Protein AF-A0A382V9G8-F1 (afdb_monomer_lite)

pLDDT: mean 81.54, std 11.25, range [48.22, 96.31]

Structure (mmCIF, N/CA/C/O backbone):
data_AF-A0A382V9G8-F1
#
_entry.id   AF-A0A382V9G8-F1
#
loop_
_atom_site.group_PDB
_atom_site.id
_atom_site.type_symbol
_atom_site.label_atom_id
_atom_site.label_alt_id
_atom_site.label_comp_id
_atom_site.label_asym_id
_atom_site.label_entity_id
_atom_site.label_seq_id
_atom_site.pdbx_PDB_ins_code
_atom_site.Cartn_x
_atom_site.Cartn_y
_atom_site.Cartn_z
_atom_site.occupancy
_atom_site.B_iso_or_equiv
_atom_site.auth_seq_id
_atom_site.auth_comp_id
_atom_site.auth_asym_id
_atom_site.auth_atom_id
_atom_site.pdbx_PDB_model_num
ATOM 1 N N . MET A 1 1 ? 5.494 7.798 17.322 1.00 74.00 1 MET A N 1
ATOM 2 C CA . MET A 1 1 ? 4.205 8.462 16.999 1.00 74.00 1 MET A CA 1
ATOM 3 C C . MET A 1 1 ? 3.868 8.246 15.516 1.00 74.00 1 MET A C 1
ATOM 5 O O . MET A 1 1 ? 4.787 8.251 14.703 1.00 74.00 1 MET A O 1
ATOM 9 N N . ARG A 1 2 ? 2.597 8.027 15.138 1.00 88.25 2 ARG A N 1
ATOM 10 C CA . ARG A 1 2 ? 2.171 7.776 13.736 1.00 88.25 2 ARG A CA 1
ATOM 11 C C . ARG A 1 2 ? 2.111 9.073 12.904 1.00 88.25 2 ARG A C 1
ATOM 13 O O . ARG A 1 2 ? 1.053 9.487 12.441 1.00 88.25 2 ARG A O 1
ATOM 20 N N . THR A 1 3 ? 3.253 9.735 12.738 1.00 96.31 3 THR A N 1
ATOM 21 C CA . THR A 1 3 ? 3.374 11.019 12.025 1.00 96.31 3 THR A CA 1
ATOM 22 C C . THR A 1 3 ? 3.252 10.865 10.499 1.00 96.31 3 THR A C 1
ATOM 24 O O . THR A 1 3 ? 3.219 9.756 9.958 1.00 96.31 3 THR A O 1
ATOM 27 N N . LYS A 1 4 ? 3.204 11.986 9.760 1.00 95.00 4 LYS A N 1
ATOM 28 C CA . LYS A 1 4 ? 3.256 11.986 8.281 1.00 95.00 4 LYS A CA 1
ATOM 29 C C . LYS A 1 4 ? 4.530 11.312 7.754 1.00 95.00 4 LYS A C 1
ATOM 31 O O . LYS A 1 4 ? 4.445 10.511 6.827 1.00 95.00 4 LYS A O 1
ATOM 36 N N . ALA A 1 5 ? 5.679 11.595 8.372 1.00 95.69 5 ALA A N 1
ATOM 37 C CA . ALA A 1 5 ? 6.953 10.961 8.036 1.00 95.69 5 ALA A CA 1
ATOM 38 C C . ALA A 1 5 ? 6.901 9.443 8.262 1.00 95.69 5 ALA A C 1
ATOM 40 O O . ALA A 1 5 ? 7.270 8.677 7.377 1.00 95.69 5 ALA A O 1
ATOM 41 N N . TRP A 1 6 ? 6.332 9.004 9.392 1.00 95.69 6 TRP A N 1
ATOM 42 C CA . TRP A 1 6 ? 6.145 7.579 9.667 1.00 95.69 6 TRP A CA 1
ATOM 43 C C . TRP A 1 6 ? 5.282 6.897 8.596 1.00 95.69 6 TRP A C 1
ATOM 45 O O . TRP A 1 6 ? 5.654 5.839 8.098 1.00 95.69 6 TRP A O 1
ATOM 55 N N . ARG A 1 7 ? 4.168 7.519 8.179 1.00 92.19 7 ARG A N 1
ATOM 56 C CA . ARG A 1 7 ? 3.305 6.981 7.110 1.00 92.19 7 ARG A CA 1
ATOM 57 C C . ARG A 1 7 ? 4.039 6.853 5.772 1.00 92.19 7 ARG A C 1
ATOM 59 O O . ARG A 1 7 ? 3.914 5.813 5.134 1.00 92.19 7 ARG A O 1
ATOM 66 N N . ARG A 1 8 ? 4.827 7.862 5.377 1.00 95.50 8 ARG A N 1
ATOM 67 C CA . ARG A 1 8 ? 5.665 7.813 4.160 1.00 95.50 8 ARG A CA 1
ATOM 68 C C . ARG A 1 8 ? 6.675 6.670 4.217 1.00 95.50 8 ARG A C 1
ATOM 70 O O . ARG A 1 8 ? 6.752 5.881 3.285 1.00 95.50 8 ARG A O 1
ATOM 77 N N . HIS A 1 9 ? 7.357 6.520 5.348 1.00 94.94 9 HIS A N 1
ATOM 78 C CA . HIS A 1 9 ? 8.320 5.442 5.538 1.00 94.94 9 HIS A CA 1
ATOM 79 C C . HIS A 1 9 ? 7.671 4.047 5.481 1.00 94.94 9 HIS A C 1
ATOM 81 O O . HIS A 1 9 ? 8.201 3.135 4.848 1.00 94.94 9 HIS A O 1
ATOM 87 N N . GLN A 1 10 ? 6.495 3.862 6.100 1.00 94.25 10 GLN A N 1
ATOM 88 C CA . GLN A 1 10 ? 5.760 2.593 5.988 1.00 94.25 10 GLN A CA 1
ATOM 89 C C . GLN A 1 10 ? 5.363 2.289 4.541 1.00 94.25 10 GLN A C 1
ATOM 91 O O . GLN A 1 10 ? 5.416 1.136 4.113 1.00 94.25 10 GLN A O 1
ATOM 96 N N . GLU A 1 11 ? 4.975 3.317 3.792 1.00 94.25 11 GLU A N 1
ATOM 97 C CA . GLU A 1 11 ? 4.601 3.199 2.388 1.00 94.25 11 GLU A CA 1
ATOM 98 C C . GLU A 1 11 ? 5.792 2.784 1.511 1.00 94.25 11 GLU A C 1
ATOM 100 O O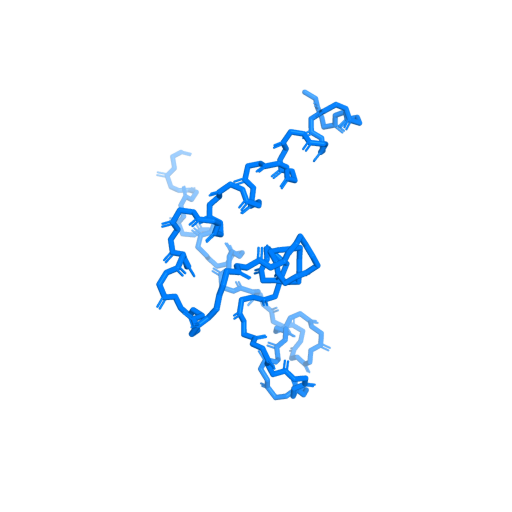 . GLU A 1 11 ? 5.702 1.830 0.736 1.00 94.25 11 GLU A O 1
ATOM 105 N N . GLU A 1 12 ? 6.949 3.415 1.706 1.00 95.31 12 GLU A N 1
ATOM 106 C CA . GLU A 1 12 ? 8.209 3.030 1.058 1.00 95.31 12 GLU A CA 1
ATOM 107 C C . GLU A 1 12 ? 8.607 1.590 1.386 1.00 95.31 12 GLU A C 1
ATOM 109 O O . GLU A 1 12 ? 8.992 0.832 0.494 1.00 95.31 12 GLU A O 1
ATOM 114 N N . LYS A 1 13 ? 8.468 1.176 2.651 1.00 94.75 13 LYS A N 1
ATOM 115 C CA . LYS A 1 13 ? 8.775 -0.192 3.083 1.00 94.75 13 LYS A CA 1
ATOM 116 C C . LYS A 1 13 ? 7.911 -1.226 2.355 1.00 94.75 13 LYS A C 1
ATOM 118 O O . LYS A 1 13 ? 8.434 -2.255 1.926 1.00 94.75 13 LYS A O 1
ATOM 123 N N . LYS A 1 14 ? 6.609 -0.961 2.185 1.00 92.00 14 LYS A N 1
ATOM 124 C CA . LYS A 1 14 ? 5.698 -1.847 1.436 1.00 92.00 14 LYS A CA 1
ATOM 125 C C . LYS A 1 14 ? 6.102 -1.959 -0.031 1.00 92.00 14 LYS A C 1
ATOM 127 O O . LYS A 1 14 ? 6.207 -3.072 -0.538 1.00 92.00 14 LYS A O 1
ATOM 132 N N . LYS A 1 15 ? 6.385 -0.832 -0.690 1.00 93.19 15 LYS A N 1
ATOM 133 C CA . LYS A 1 15 ? 6.834 -0.813 -2.093 1.00 93.19 15 LYS A CA 1
ATOM 134 C C . LYS A 1 15 ? 8.164 -1.544 -2.274 1.00 93.19 15 LYS A C 1
ATOM 136 O O . LYS A 1 15 ? 8.283 -2.366 -3.174 1.00 93.19 15 LYS A O 1
ATOM 141 N N . ARG A 1 16 ? 9.125 -1.335 -1.368 1.00 93.25 16 ARG A N 1
ATOM 142 C CA . ARG A 1 16 ? 10.414 -2.045 -1.372 1.00 93.25 16 ARG A CA 1
ATOM 143 C C . ARG A 1 16 ? 10.239 -3.557 -1.247 1.00 93.25 16 ARG A C 1
ATOM 145 O O . ARG A 1 16 ? 10.918 -4.305 -1.939 1.00 93.25 16 ARG A O 1
ATOM 152 N N . LYS A 1 17 ? 9.315 -4.006 -0.391 1.00 90.69 17 LYS A N 1
ATOM 153 C CA . LYS A 1 17 ? 8.981 -5.429 -0.265 1.00 90.69 17 LYS A CA 1
ATOM 154 C C . LYS A 1 17 ? 8.419 -5.994 -1.570 1.00 90.69 17 LYS A C 1
ATOM 156 O O . LYS A 1 17 ? 8.794 -7.092 -1.947 1.00 90.69 17 LYS A O 1
ATOM 161 N N . VAL A 1 18 ? 7.556 -5.251 -2.263 1.00 89.81 18 VAL A N 1
ATOM 162 C CA . VAL A 1 18 ? 7.021 -5.684 -3.562 1.00 89.81 18 VAL A CA 1
ATOM 163 C C . VAL A 1 18 ? 8.132 -5.867 -4.583 1.00 89.81 18 VAL A C 1
ATOM 165 O O . VAL A 1 18 ? 8.191 -6.921 -5.199 1.00 89.81 18 VAL A O 1
ATOM 168 N N . VAL A 1 19 ? 9.014 -4.876 -4.726 1.00 88.88 19 VAL A N 1
ATOM 169 C CA . VAL A 1 19 ? 10.148 -4.971 -5.657 1.00 88.88 19 VAL A CA 1
ATOM 170 C C . VAL A 1 19 ? 11.013 -6.179 -5.311 1.00 88.88 19 VAL A C 1
ATOM 172 O O . VAL A 1 19 ? 11.344 -6.946 -6.192 1.00 88.88 19 VAL A O 1
ATOM 175 N N . LYS A 1 20 ? 11.309 -6.419 -4.029 1.00 88.25 20 LYS A N 1
ATOM 176 C CA . LYS A 1 20 ? 12.126 -7.567 -3.614 1.00 88.25 20 LYS A CA 1
ATOM 177 C C . LYS A 1 20 ? 11.450 -8.926 -3.855 1.00 88.25 20 LYS A C 1
ATOM 179 O O . LYS A 1 20 ? 12.088 -9.843 -4.359 1.00 88.25 20 LYS A O 1
ATOM 184 N N . ASP A 1 21 ? 10.197 -9.077 -3.432 1.00 85.38 21 ASP A N 1
ATOM 185 C CA . ASP A 1 21 ? 9.530 -10.384 -3.351 1.00 85.38 21 ASP A CA 1
ATOM 186 C C . ASP A 1 21 ? 8.790 -10.753 -4.651 1.00 85.38 21 ASP A C 1
ATOM 188 O O . ASP A 1 21 ? 8.514 -11.927 -4.890 1.00 85.38 21 ASP A O 1
ATOM 192 N N . TYR A 1 22 ? 8.443 -9.762 -5.480 1.00 77.12 22 TYR A N 1
ATOM 193 C CA . TYR A 1 22 ? 7.628 -9.928 -6.690 1.00 77.12 22 TYR A CA 1
ATOM 194 C C . TYR A 1 22 ? 8.333 -9.447 -7.964 1.00 77.12 22 TYR A C 1
ATOM 196 O O . TYR A 1 22 ? 7.664 -9.301 -8.982 1.00 77.12 22 TYR A O 1
ATOM 204 N N . ASP A 1 23 ? 9.649 -9.222 -7.933 1.00 71.06 23 ASP A N 1
ATOM 205 C CA . ASP A 1 23 ? 10.446 -8.841 -9.111 1.00 71.06 23 ASP A CA 1
ATOM 206 C C . ASP A 1 23 ? 10.199 -9.789 -10.295 1.00 71.06 23 ASP A C 1
ATOM 208 O O . ASP A 1 23 ? 9.844 -9.380 -11.391 1.00 71.06 23 ASP A O 1
ATOM 212 N N . LYS A 1 24 ? 10.237 -11.096 -10.011 1.00 71.31 24 LYS A N 1
ATOM 213 C CA . LYS A 1 24 ? 10.058 -12.187 -10.983 1.00 71.31 24 LYS A CA 1
ATOM 214 C C . LYS A 1 24 ? 8.597 -12.528 -11.284 1.00 71.31 24 LYS A C 1
ATOM 216 O O . LYS A 1 24 ? 8.320 -13.509 -11.964 1.00 71.31 24 LYS A O 1
ATOM 221 N N . TRP A 1 25 ? 7.652 -11.799 -10.692 1.00 72.56 25 TRP A N 1
ATOM 222 C CA . TRP A 1 25 ? 6.221 -12.061 -10.874 1.00 72.56 25 TRP A CA 1
ATOM 223 C C . TRP A 1 25 ? 5.684 -11.455 -12.174 1.00 72.56 25 TRP A C 1
ATOM 225 O O . TRP A 1 25 ? 4.562 -11.749 -12.581 1.00 72.56 25 TRP A O 1
ATOM 235 N N . TRP A 1 26 ? 6.475 -10.588 -12.795 1.00 72.56 26 TRP A N 1
ATOM 236 C CA . TRP A 1 26 ? 6.152 -9.885 -14.021 1.00 72.56 26 TRP A CA 1
ATOM 237 C C . TRP A 1 26 ? 7.007 -10.451 -15.156 1.00 72.56 26 TRP A C 1
ATOM 239 O O . TRP A 1 26 ? 8.156 -10.826 -14.945 1.00 72.56 26 TRP A O 1
ATOM 249 N N . TRP A 1 27 ? 6.440 -10.510 -16.360 1.00 75.12 27 TRP A N 1
ATOM 250 C CA . TRP A 1 27 ? 7.191 -10.834 -17.579 1.00 75.12 27 TRP A CA 1
ATOM 251 C C . TRP A 1 27 ? 8.023 -9.640 -18.083 1.00 75.12 27 TRP A C 1
ATOM 253 O O . TRP A 1 27 ? 8.841 -9.800 -18.980 1.00 75.12 27 TRP A O 1
ATOM 263 N N . GLU A 1 28 ? 7.815 -8.458 -17.497 1.00 81.44 28 GLU A N 1
ATOM 264 C CA . GLU A 1 28 ? 8.432 -7.179 -17.852 1.00 81.44 28 GLU A CA 1
ATOM 265 C C . GLU A 1 28 ? 8.850 -6.424 -16.584 1.00 81.44 28 GLU A C 1
ATOM 267 O O . GLU A 1 28 ? 8.324 -6.686 -15.498 1.00 81.44 28 GLU A O 1
ATOM 272 N N . ASP A 1 29 ? 9.733 -5.434 -16.728 1.00 83.38 29 ASP A N 1
ATOM 273 C CA . ASP A 1 29 ? 10.165 -4.601 -15.607 1.00 83.38 29 ASP A CA 1
ATOM 274 C C . ASP A 1 29 ? 8.976 -3.882 -14.936 1.00 83.38 29 ASP A C 1
ATOM 276 O O . ASP A 1 29 ? 8.159 -3.219 -15.595 1.00 83.38 29 ASP A O 1
ATOM 280 N N . PRO A 1 30 ? 8.844 -3.964 -13.598 1.00 85.69 30 PRO A N 1
ATOM 281 C CA . PRO A 1 30 ? 7.676 -3.441 -12.920 1.00 85.69 30 PRO A CA 1
ATOM 282 C C . PRO A 1 30 ? 7.646 -1.907 -12.909 1.00 85.69 30 PRO A C 1
ATOM 284 O O . PRO A 1 30 ? 8.396 -1.251 -12.187 1.00 85.69 30 PRO A O 1
ATOM 287 N N . SER A 1 31 ? 6.689 -1.308 -13.624 1.00 89.19 31 SER A N 1
ATOM 288 C CA . SER A 1 31 ? 6.448 0.137 -13.549 1.00 89.19 31 SER A CA 1
ATOM 289 C C . SER A 1 31 ? 6.087 0.598 -12.121 1.00 89.19 31 SER A C 1
ATOM 291 O O . SER A 1 31 ? 5.435 -0.138 -11.363 1.00 89.19 31 SER A O 1
ATOM 293 N N . PRO A 1 32 ? 6.390 1.858 -11.742 1.00 90.12 32 PRO A N 1
ATOM 294 C CA . PRO A 1 32 ? 6.062 2.390 -10.414 1.00 90.12 32 PRO A CA 1
ATOM 295 C C . PRO A 1 32 ? 4.576 2.267 -10.041 1.00 90.12 32 PRO A C 1
ATOM 297 O O . PRO A 1 32 ? 4.227 2.076 -8.871 1.00 90.12 32 PRO A O 1
ATOM 300 N N . ARG A 1 33 ? 3.684 2.333 -11.039 1.00 89.00 33 ARG A N 1
ATOM 301 C CA . ARG A 1 33 ? 2.238 2.147 -10.859 1.00 89.00 33 ARG A CA 1
ATOM 302 C C . ARG A 1 33 ? 1.896 0.711 -10.459 1.00 89.00 33 ARG A C 1
ATOM 304 O O . ARG A 1 33 ? 1.065 0.517 -9.570 1.00 89.00 33 ARG A O 1
ATOM 311 N N . MET A 1 34 ? 2.524 -0.283 -11.087 1.00 87.94 34 MET A N 1
ATOM 312 C CA . MET A 1 34 ? 2.309 -1.697 -10.759 1.00 87.94 34 MET A CA 1
ATOM 313 C C . MET A 1 34 ? 2.802 -2.017 -9.349 1.00 87.94 34 MET A C 1
ATOM 315 O O . MET A 1 34 ? 2.059 -2.618 -8.567 1.00 87.94 34 MET A O 1
ATOM 319 N N . VAL A 1 35 ? 3.985 -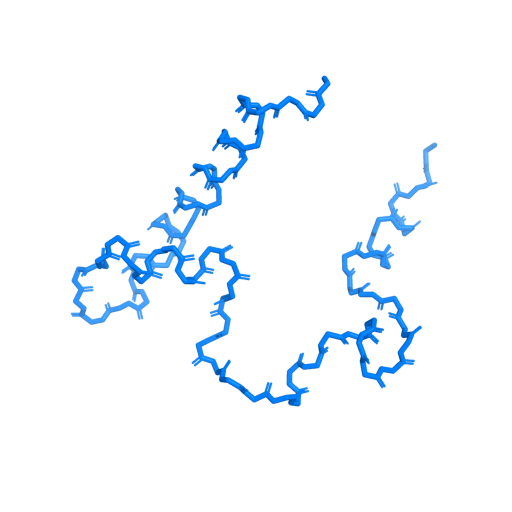1.512 -8.983 1.00 90.62 35 VAL A N 1
ATOM 320 C CA . VAL A 1 35 ? 4.530 -1.638 -7.621 1.00 90.62 35 VAL A CA 1
ATOM 321 C C . VAL A 1 35 ? 3.569 -1.035 -6.594 1.00 90.62 35 VAL A C 1
ATOM 323 O O . VAL A 1 35 ? 3.244 -1.680 -5.596 1.00 90.62 35 VAL A O 1
ATOM 326 N N . GLY A 1 36 ? 3.059 0.173 -6.854 1.00 90.25 36 GLY A N 1
ATOM 327 C CA . GLY A 1 36 ? 2.084 0.833 -5.984 1.00 90.25 36 GLY A CA 1
ATOM 328 C C . GLY A 1 36 ? 0.792 0.029 -5.813 1.00 90.25 36 GLY A C 1
ATOM 329 O O . GLY A 1 36 ? 0.328 -0.156 -4.689 1.00 90.25 36 GLY A O 1
ATOM 330 N N . LYS A 1 37 ? 0.232 -0.511 -6.902 1.00 87.38 37 LYS A N 1
ATOM 331 C CA . LYS A 1 37 ? -0.992 -1.326 -6.841 1.00 87.38 37 LYS A CA 1
ATOM 332 C C . LYS A 1 37 ? -0.775 -2.604 -6.026 1.00 87.38 37 LYS A C 1
ATOM 334 O O . LYS A 1 37 ? -1.549 -2.878 -5.111 1.00 87.38 37 LYS A O 1
ATOM 339 N N . LYS A 1 38 ? 0.302 -3.345 -6.303 1.00 86.69 38 LYS A N 1
ATOM 340 C CA . LYS A 1 38 ? 0.631 -4.604 -5.615 1.00 86.69 38 LYS A CA 1
ATOM 341 C C . LYS A 1 38 ? 0.956 -4.391 -4.128 1.00 86.69 38 LYS A C 1
ATOM 343 O O . LYS A 1 38 ? 0.633 -5.249 -3.310 1.00 86.69 38 LYS A O 1
ATOM 348 N N . ALA A 1 39 ? 1.534 -3.241 -3.763 1.00 89.44 39 ALA A N 1
ATOM 349 C CA . ALA A 1 39 ? 1.859 -2.895 -2.374 1.00 89.44 39 ALA A CA 1
ATOM 350 C C . ALA A 1 39 ? 0.618 -2.773 -1.475 1.00 89.44 39 ALA A C 1
ATOM 352 O O . ALA A 1 39 ? 0.700 -3.034 -0.271 1.00 89.44 39 ALA A O 1
ATOM 353 N N . HIS A 1 40 ? -0.526 -2.400 -2.050 1.00 85.25 40 HIS A N 1
ATOM 354 C CA . HIS A 1 40 ? -1.800 -2.307 -1.337 1.00 85.25 40 HIS A CA 1
ATOM 355 C C . HIS A 1 40 ? -2.700 -3.518 -1.56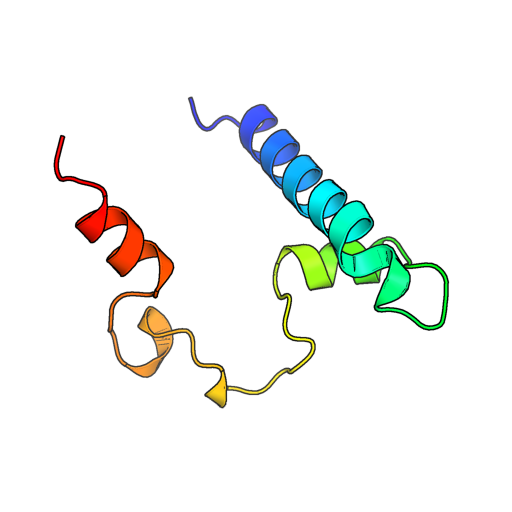4 1.00 85.25 40 HIS A C 1
ATOM 357 O O . HIS A 1 40 ? -3.382 -3.950 -0.636 1.00 85.25 40 HIS A O 1
ATOM 363 N N . THR A 1 41 ? -2.664 -4.080 -2.771 1.00 80.50 41 THR A N 1
ATOM 364 C CA . THR A 1 41 ? -3.532 -5.179 -3.187 1.00 80.50 41 THR A CA 1
ATOM 365 C C . THR A 1 41 ? -2.699 -6.227 -3.932 1.00 80.50 41 THR A C 1
ATOM 367 O O . THR A 1 41 ? -2.560 -6.158 -5.154 1.00 80.50 41 THR A O 1
ATOM 370 N N . PRO A 1 42 ? -2.119 -7.211 -3.216 1.00 74.94 42 PRO A N 1
ATOM 371 C CA . PRO A 1 42 ? -1.270 -8.234 -3.830 1.00 74.94 42 PRO A CA 1
ATOM 372 C C . PRO A 1 42 ? -2.005 -9.110 -4.855 1.00 74.94 42 PRO A C 1
ATOM 374 O O . PRO A 1 42 ? -1.407 -9.564 -5.832 1.00 74.94 42 PRO A O 1
ATOM 377 N N . ALA A 1 43 ? -3.304 -9.336 -4.657 1.00 75.00 43 ALA A N 1
ATOM 378 C CA . ALA A 1 43 ? -4.149 -9.998 -5.639 1.00 75.00 43 ALA A CA 1
ATOM 379 C C . ALA A 1 43 ? -4.563 -8.991 -6.723 1.00 75.00 43 ALA A C 1
ATOM 381 O O . ALA A 1 43 ? -5.228 -7.999 -6.441 1.00 75.00 43 ALA A O 1
ATOM 382 N N . MET A 1 44 ? -4.201 -9.250 -7.981 1.00 70.94 44 MET A N 1
ATOM 383 C CA . MET A 1 44 ? -4.555 -8.386 -9.120 1.00 70.94 44 MET A CA 1
ATOM 384 C C . MET A 1 44 ? -6.001 -8.594 -9.604 1.00 70.94 44 MET A C 1
ATOM 386 O O . MET A 1 44 ? -6.329 -8.256 -10.736 1.00 70.94 44 MET A O 1
ATOM 390 N N . CYS A 1 45 ? -6.877 -9.134 -8.757 1.00 70.00 45 CYS A N 1
ATOM 391 C CA . CYS A 1 45 ? -8.293 -9.300 -9.048 1.00 70.00 45 CYS A CA 1
ATOM 392 C C . CYS A 1 45 ? -9.103 -8.118 -8.500 1.00 70.00 45 CYS A C 1
ATOM 394 O O . CYS A 1 45 ? -8.835 -7.604 -7.415 1.00 70.00 45 CYS A O 1
ATOM 396 N N . SER A 1 46 ? -10.139 -7.718 -9.229 1.00 64.50 46 SER A N 1
ATOM 397 C CA . SER A 1 46 ? -11.152 -6.760 -8.770 1.00 64.50 46 SER A CA 1
ATOM 398 C C . SER A 1 46 ? -12.341 -7.443 -8.087 1.00 64.50 46 SER A C 1
ATOM 400 O O . SER A 1 46 ? -13.330 -6.776 -7.784 1.00 64.50 46 SER A O 1
ATOM 402 N N . CYS A 1 47 ? -12.289 -8.765 -7.871 1.00 62.34 47 CYS A N 1
ATOM 403 C CA . CYS A 1 47 ? -13.469 -9.502 -7.444 1.00 62.34 47 CYS A CA 1
ATOM 404 C C . CYS A 1 47 ? -13.911 -9.071 -6.040 1.00 62.34 47 CYS A C 1
ATOM 406 O O . CYS A 1 47 ? -13.120 -8.953 -5.101 1.00 62.34 47 CYS A O 1
ATOM 408 N N . HIS A 1 48 ? -15.217 -8.871 -5.887 1.00 59.72 48 HIS A N 1
ATOM 409 C CA . HIS A 1 48 ? -15.826 -8.622 -4.583 1.00 59.72 48 HIS A CA 1
ATOM 410 C C . HIS A 1 48 ? -15.699 -9.844 -3.654 1.00 59.72 48 HIS A C 1
ATOM 412 O O . HIS A 1 48 ? -15.782 -9.697 -2.438 1.00 59.72 48 HIS A O 1
ATOM 418 N N . MET A 1 49 ? -15.457 -11.033 -4.222 1.00 61.69 49 MET A N 1
ATOM 419 C CA . MET A 1 49 ? -15.406 -12.320 -3.523 1.00 61.69 49 MET A CA 1
ATOM 420 C C . MET A 1 49 ? -14.141 -12.517 -2.677 1.00 61.69 49 MET A C 1
ATOM 422 O O . MET A 1 49 ? -14.208 -13.186 -1.654 1.00 61.69 49 MET A O 1
ATOM 426 N N . CYS A 1 50 ? -13.004 -11.902 -3.041 1.00 63.47 50 CYS A N 1
ATOM 427 C CA . CYS A 1 50 ? -11.778 -11.937 -2.225 1.00 63.47 50 CYS A CA 1
ATOM 428 C C . CYS A 1 50 ? -11.935 -11.145 -0.908 1.00 63.47 50 CYS A C 1
ATOM 430 O O . CYS A 1 50 ? -11.106 -11.253 -0.010 1.00 63.47 50 CYS A O 1
ATOM 432 N N . GLY A 1 51 ? -13.036 -10.393 -0.781 1.00 64.50 51 GLY A N 1
ATOM 433 C CA . GLY A 1 51 ? -13.799 -10.329 0.457 1.00 64.50 51 GLY A CA 1
ATOM 434 C C . GLY A 1 51 ? -13.026 -9.859 1.680 1.00 64.50 51 GLY A C 1
ATOM 435 O O . GLY A 1 51 ? -12.621 -10.670 2.499 1.00 64.50 51 GLY A O 1
ATOM 436 N N . ASN A 1 52 ? -12.866 -8.544 1.861 1.00 71.94 52 ASN A N 1
ATOM 437 C CA . ASN A 1 52 ? -12.467 -8.019 3.167 1.00 71.94 52 ASN A CA 1
ATOM 438 C C . ASN A 1 52 ? -13.505 -8.481 4.213 1.00 71.94 52 ASN A C 1
ATOM 440 O O . ASN A 1 52 ? -14.648 -8.011 4.132 1.00 71.94 52 ASN A O 1
ATOM 444 N N . PRO A 1 53 ? -13.142 -9.332 5.197 1.00 79.12 53 PRO A N 1
ATOM 445 C CA . PRO A 1 53 ? -14.128 -9.897 6.110 1.00 79.12 53 PRO A CA 1
ATOM 446 C C . PRO A 1 53 ? -14.898 -8.854 6.908 1.00 79.12 53 PRO A C 1
ATOM 448 O O . PRO A 1 53 ? -16.102 -8.997 7.121 1.00 79.12 53 PRO A O 1
ATOM 451 N N . ARG A 1 54 ? -14.245 -7.729 7.218 1.00 79.06 54 ARG A N 1
ATOM 452 C CA . ARG A 1 54 ? -14.883 -6.590 7.883 1.00 79.06 54 ARG A CA 1
ATOM 453 C C . ARG A 1 54 ? -15.998 -5.972 7.049 1.00 79.06 54 ARG A C 1
ATOM 455 O O . ARG A 1 54 ? -16.982 -5.507 7.611 1.00 79.06 54 ARG A O 1
ATOM 462 N N . LYS A 1 55 ? -15.838 -5.945 5.723 1.00 74.06 55 LYS A N 1
ATOM 463 C CA . LYS A 1 55 ? -16.770 -5.285 4.802 1.00 74.06 55 LYS A CA 1
ATOM 464 C C . LYS A 1 55 ? -17.986 -6.153 4.487 1.00 74.06 55 LYS A C 1
ATOM 466 O O . LYS A 1 55 ? -19.085 -5.619 4.421 1.00 74.06 55 LYS A O 1
ATOM 471 N N . TYR A 1 56 ? -17.787 -7.452 4.269 1.00 81.62 56 TYR A N 1
ATOM 472 C CA . TYR A 1 56 ? -18.843 -8.317 3.729 1.00 81.62 56 TYR A CA 1
ATOM 473 C C . TYR A 1 56 ? -19.502 -9.215 4.777 1.00 81.62 56 TYR A C 1
ATOM 4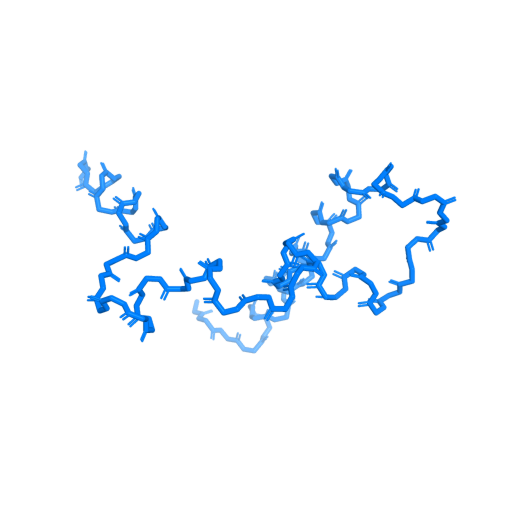75 O O . TYR A 1 56 ? -20.705 -9.432 4.701 1.00 81.62 56 TYR A O 1
ATOM 483 N N . TRP A 1 57 ? -18.750 -9.675 5.780 1.00 82.88 57 TRP A N 1
ATOM 484 C CA . TRP A 1 57 ? -19.253 -10.600 6.808 1.00 82.88 57 TRP A CA 1
ATOM 485 C C . TRP A 1 57 ? -19.278 -9.981 8.209 1.00 82.88 57 TRP A C 1
ATOM 487 O O . TRP A 1 57 ? -19.740 -10.605 9.154 1.00 82.88 57 TRP A O 1
ATOM 497 N N . LYS A 1 58 ? -18.801 -8.733 8.354 1.00 86.50 58 LYS A N 1
ATOM 498 C CA . LYS A 1 58 ? -18.581 -8.051 9.646 1.00 86.50 58 LYS A CA 1
ATOM 499 C C . LYS A 1 58 ? -17.657 -8.837 10.590 1.00 86.50 58 LYS A C 1
ATOM 501 O O . LYS A 1 58 ? -17.643 -8.606 11.797 1.00 86.50 58 LYS A O 1
ATOM 506 N N . GLU A 1 59 ? -16.825 -9.709 10.031 1.00 87.44 59 GLU A N 1
ATOM 507 C CA . GLU A 1 59 ? -15.889 -10.557 10.763 1.00 87.44 59 GLU A CA 1
ATOM 508 C C . GLU A 1 59 ? -14.492 -9.935 10.846 1.00 87.44 59 GLU A C 1
ATOM 510 O O . GLU A 1 59 ? -14.140 -9.014 10.102 1.00 87.44 59 GLU A O 1
ATOM 515 N N . LYS A 1 60 ? -13.665 -10.455 11.758 1.00 84.81 60 LYS A N 1
ATOM 516 C CA . LYS A 1 60 ? -12.265 -10.038 11.894 1.00 84.81 60 LYS A CA 1
ATOM 517 C C . LYS A 1 60 ? -11.454 -10.476 10.672 1.00 84.81 60 LYS A C 1
ATOM 519 O O . LYS A 1 60 ? -11.557 -11.607 10.201 1.00 84.81 60 LYS A O 1
ATOM 524 N N . THR A 1 61 ? -10.585 -9.593 10.196 1.00 82.56 61 THR A N 1
ATOM 525 C CA . THR A 1 61 ? -9.579 -9.912 9.177 1.00 82.56 61 THR A CA 1
ATOM 526 C C . THR A 1 61 ? -8.561 -10.932 9.699 1.00 82.56 61 THR A C 1
ATOM 528 O O . THR A 1 61 ? -8.358 -11.084 10.907 1.00 82.56 61 THR A O 1
ATOM 531 N N . ILE A 1 62 ? -7.852 -11.612 8.790 1.00 80.38 62 ILE A N 1
ATOM 532 C CA . ILE A 1 62 ? -6.792 -12.560 9.169 1.00 80.38 62 ILE A CA 1
ATOM 533 C C . ILE A 1 62 ? -5.669 -11.885 9.974 1.00 80.38 62 ILE A C 1
ATOM 535 O O . ILE A 1 62 ? -5.087 -12.507 10.860 1.00 80.38 62 ILE A O 1
ATOM 539 N N . GLN A 1 63 ? -5.380 -10.606 9.711 1.00 79.06 63 GLN A N 1
ATOM 540 C CA . GLN A 1 63 ? -4.391 -9.825 10.453 1.00 79.06 63 GLN A CA 1
ATOM 541 C C . GLN A 1 63 ? -4.845 -9.561 11.892 1.00 79.06 63 GLN A C 1
ATOM 543 O O . GLN A 1 63 ? -4.046 -9.710 12.812 1.00 79.06 63 GLN A O 1
ATOM 548 N N . GLU A 1 64 ? -6.116 -9.211 12.092 1.00 85.06 64 GLU A N 1
ATOM 549 C CA . GLU A 1 64 ? -6.689 -8.982 13.425 1.00 85.06 64 GLU A CA 1
ATOM 550 C C . GLU A 1 64 ? -6.690 -10.267 14.252 1.00 85.06 64 GLU A C 1
ATOM 552 O O . GLU A 1 64 ? -6.205 -10.264 15.381 1.00 85.06 64 GLU A O 1
ATOM 557 N N . ARG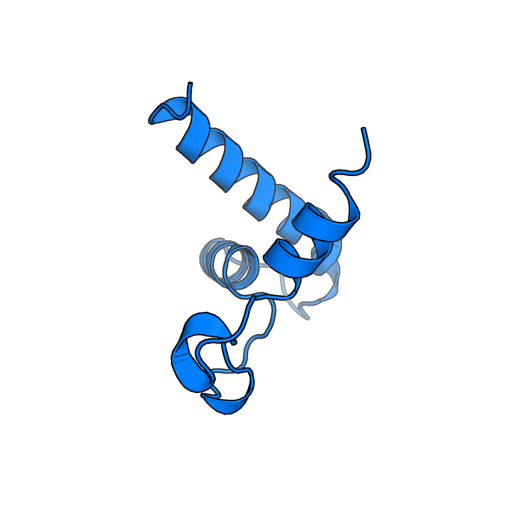 A 1 65 ? -7.115 -11.388 13.654 1.00 88.56 65 ARG A N 1
ATOM 558 C CA . ARG A 1 65 ? -7.054 -12.710 14.298 1.00 88.56 65 ARG A CA 1
ATOM 559 C C . ARG A 1 65 ? -5.630 -13.084 14.716 1.00 88.56 65 ARG A C 1
ATOM 561 O O . ARG A 1 65 ? -5.424 -13.573 15.820 1.00 88.56 65 ARG A O 1
ATOM 568 N N . ARG A 1 66 ? -4.640 -12.832 13.849 1.00 83.38 66 ARG A N 1
ATOM 569 C CA . ARG A 1 66 ? -3.222 -13.098 14.151 1.00 83.38 66 ARG A CA 1
ATOM 570 C C . ARG A 1 66 ? -2.686 -12.210 15.271 1.00 83.38 66 ARG A C 1
ATOM 572 O O . ARG A 1 66 ? -1.900 -12.684 16.083 1.00 83.38 66 ARG A O 1
ATOM 579 N N . ASN A 1 67 ? -3.099 -10.946 15.328 1.00 86.88 67 ASN A N 1
ATOM 580 C CA . ASN A 1 67 ? -2.664 -10.022 16.374 1.00 86.88 67 ASN A CA 1
ATOM 581 C C . ASN A 1 67 ? -3.230 -10.409 17.754 1.00 86.88 67 ASN A C 1
ATOM 583 O O . ASN A 1 67 ? -2.526 -10.319 18.756 1.00 86.88 67 ASN A O 1
ATOM 587 N N . GLU A 1 68 ? -4.468 -10.907 17.793 1.00 86.25 68 GLU A N 1
ATOM 588 C CA . GLU A 1 68 ? -5.094 -11.456 19.006 1.00 86.25 68 GLU A CA 1
ATOM 589 C C . GLU A 1 68 ? -4.438 -12.761 19.469 1.00 86.25 68 GLU A C 1
ATOM 591 O O . GLU A 1 68 ? -4.203 -12.960 20.656 1.00 86.25 68 GLU A O 1
ATOM 596 N N . SER A 1 69 ? -4.060 -13.650 18.546 1.00 74.75 69 SER A N 1
ATOM 597 C CA . SER A 1 69 ? -3.290 -14.841 18.935 1.00 74.75 69 SER A C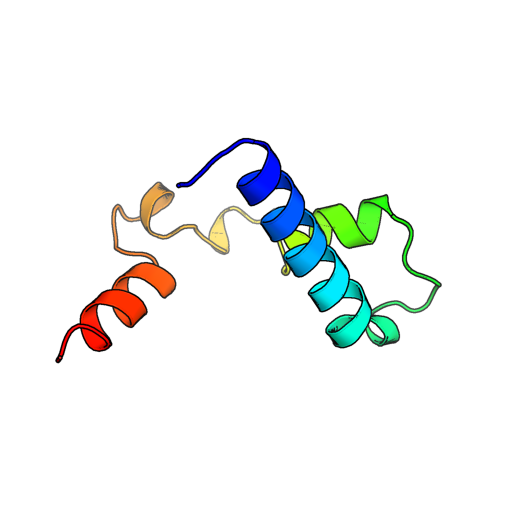A 1
ATOM 598 C C . SER A 1 69 ? -1.886 -14.505 19.453 1.00 74.75 69 SER A C 1
ATOM 600 O O . SER A 1 69 ? -1.329 -15.272 20.230 1.00 74.75 69 SER A O 1
ATOM 602 N N . ASN A 1 70 ? -1.322 -13.364 19.039 1.00 67.12 70 ASN A N 1
ATOM 603 C CA . ASN A 1 70 ? 0.009 -12.903 19.447 1.00 67.12 70 ASN A CA 1
ATOM 604 C C . ASN A 1 70 ? 0.010 -12.066 20.737 1.00 67.12 70 ASN A C 1
ATOM 606 O O . ASN A 1 70 ? 1.070 -11.606 21.149 1.00 67.12 70 ASN A O 1
ATOM 610 N N . THR A 1 71 ? -1.143 -11.849 21.376 1.00 56.53 71 THR A N 1
ATOM 611 C CA . THR A 1 71 ? -1.272 -11.057 22.618 1.00 56.53 71 THR A CA 1
ATOM 612 C C . THR A 1 71 ? -1.181 -11.918 23.887 1.00 56.53 71 THR A C 1
ATOM 614 O O . THR A 1 71 ? -1.769 -11.594 24.910 1.00 56.53 71 THR A O 1
ATOM 617 N N . ARG A 1 72 ? -0.421 -13.021 23.837 1.00 54.84 72 ARG A N 1
ATOM 618 C CA . ARG A 1 72 ? -0.046 -13.829 25.015 1.00 54.84 72 ARG A CA 1
ATOM 619 C C . ARG A 1 72 ? 1.344 -13.451 25.548 1.00 54.84 72 ARG A C 1
ATOM 621 O O . ARG A 1 72 ? 2.195 -14.324 25.702 1.00 54.84 72 ARG A O 1
ATOM 628 N N . ILE A 1 73 ? 1.570 -12.160 25.778 1.00 48.22 73 ILE A N 1
ATOM 629 C CA . ILE A 1 73 ? 2.691 -11.639 26.576 1.00 48.22 73 ILE A CA 1
ATOM 630 C C . ILE A 1 73 ? 2.107 -10.639 27.561 1.00 48.22 73 ILE A C 1
ATOM 632 O O . ILE A 1 73 ? 1.370 -9.746 27.082 1.00 48.22 73 ILE A O 1
#

Secondary structure (DSSP, 8-state):
---HHHHHHHHHHHHHHHHHHHGGGSSS---HHHHHHHHH-SS----GGG--HHHHT-PPPHHHHHHHHT---

Organism: NCBI:txid408172

Foldseek 3Di:
DCDPVVVVVVLVVLLVCCCVVCCVVDPDGDDPVNSNCCSVPVDPDPDCVVPPCCPPVVDDGPVRVVVVVVPPD

Sequence (73 aa):
MRTKAWRRHQEEKKKRKVVKDYDKWWWEDPSPRMVGKKAHTPAMCSCHMCGNPRKYWKEKTIQERRNESNTRI

Radius of gyration: 15.41 Å; chains: 1; bounding box: 31×27×44 Å